Protein AF-A0A073CJM8-F1 (afdb_monomer_lite)

InterPro domains:
  IPR014945 Protein of unknown function DUF1816 [PF08846] (24-87)

Structure (mmCIF, N/CA/C/O backbone):
data_AF-A0A073CJM8-F1
#
_entry.id   AF-A0A073CJM8-F1
#
loop_
_atom_site.group_PDB
_atom_site.id
_atom_site.type_symbol
_atom_s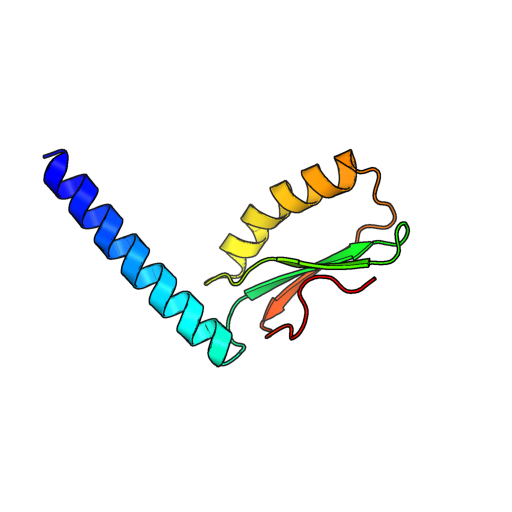ite.label_atom_id
_atom_site.label_alt_id
_atom_site.label_comp_id
_atom_site.label_asym_id
_atom_site.label_entity_id
_atom_site.label_seq_id
_atom_site.pdbx_PDB_ins_code
_atom_site.Cartn_x
_atom_site.Cartn_y
_atom_site.Cartn_z
_atom_site.occupancy
_atom_site.B_iso_or_equiv
_atom_site.auth_seq_id
_atom_site.auth_comp_id
_atom_site.auth_asym_id
_atom_site.auth_atom_id
_atom_site.pdbx_PDB_model_num
ATOM 1 N N . MET A 1 1 ? 26.602 21.032 -19.322 1.00 72.00 1 MET A N 1
ATOM 2 C CA . MET A 1 1 ? 26.583 19.952 -18.306 1.00 72.00 1 MET A CA 1
ATOM 3 C C . MET A 1 1 ? 25.219 19.818 -17.616 1.00 72.00 1 MET A C 1
ATOM 5 O O . MET A 1 1 ? 24.594 18.779 -17.767 1.00 72.00 1 MET A O 1
ATOM 9 N N . LEU A 1 2 ? 24.694 20.855 -16.945 1.00 76.56 2 LEU A N 1
ATOM 10 C CA . LEU A 1 2 ? 23.393 20.804 -16.242 1.00 76.56 2 LEU A CA 1
ATOM 11 C C . LEU A 1 2 ? 22.173 20.512 -17.145 1.00 76.56 2 LEU A C 1
ATOM 13 O O . LEU A 1 2 ? 21.267 19.789 -16.739 1.00 76.56 2 LEU A O 1
ATOM 17 N N . SER A 1 3 ? 22.148 21.024 -18.380 1.00 76.19 3 SER A N 1
ATOM 18 C CA . SER A 1 3 ? 21.074 20.753 -19.354 1.00 76.19 3 SER A CA 1
ATOM 19 C C . SER A 1 3 ? 21.032 19.288 -19.808 1.00 76.19 3 SER A C 1
ATOM 21 O O . SER A 1 3 ? 19.956 18.706 -19.925 1.00 76.19 3 SER A O 1
ATOM 23 N N . LEU A 1 4 ? 22.202 18.672 -20.002 1.00 80.00 4 LEU A N 1
ATOM 24 C CA . LEU A 1 4 ? 22.340 17.257 -20.360 1.00 80.00 4 LEU A CA 1
ATOM 25 C C . LEU A 1 4 ? 21.875 16.344 -19.218 1.00 80.00 4 LEU A C 1
ATOM 27 O O . LEU A 1 4 ? 21.168 15.373 -19.468 1.00 80.00 4 LEU A O 1
ATOM 31 N N . LEU A 1 5 ? 22.199 16.694 -17.968 1.00 80.38 5 LEU A N 1
ATOM 32 C CA . LEU A 1 5 ? 21.740 15.962 -16.782 1.00 80.38 5 LEU A CA 1
ATOM 33 C C . LEU A 1 5 ? 20.216 16.032 -16.614 1.00 80.38 5 LEU A C 1
ATOM 35 O O . LEU A 1 5 ? 19.582 15.007 -16.373 1.00 80.38 5 LEU A O 1
ATOM 39 N N . LYS A 1 6 ? 19.609 17.213 -16.803 1.00 82.19 6 LYS A N 1
ATOM 40 C CA . LYS A 1 6 ? 18.143 17.371 -16.781 1.00 82.19 6 LYS A CA 1
ATOM 41 C C . LYS A 1 6 ? 17.467 16.548 -17.882 1.00 82.19 6 LYS A C 1
ATOM 43 O O . LYS A 1 6 ? 16.496 15.850 -17.600 1.00 82.19 6 LYS A O 1
ATOM 48 N N . LYS A 1 7 ? 18.005 16.583 -19.109 1.00 79.75 7 LYS A N 1
ATOM 49 C CA . LYS A 1 7 ? 17.493 15.792 -20.240 1.00 79.75 7 LYS A CA 1
ATOM 50 C C . LYS A 1 7 ? 17.592 14.289 -19.966 1.00 79.75 7 LYS A C 1
ATOM 52 O O . LYS A 1 7 ? 16.606 13.585 -20.135 1.00 79.75 7 LYS A O 1
ATOM 57 N N . SER A 1 8 ? 18.743 13.813 -19.489 1.00 84.06 8 SER A N 1
ATOM 58 C CA . SER A 1 8 ? 18.951 12.404 -19.127 1.00 84.06 8 SER A CA 1
ATOM 59 C C . SER A 1 8 ? 17.985 11.943 -18.028 1.00 84.06 8 SER A C 1
ATOM 61 O O . SER A 1 8 ? 17.296 10.939 -18.190 1.00 84.06 8 SER A O 1
ATOM 63 N N . ARG A 1 9 ? 17.830 12.731 -16.953 1.00 81.81 9 ARG A N 1
ATOM 64 C CA . ARG A 1 9 ? 16.878 12.437 -15.870 1.00 81.81 9 ARG A CA 1
ATOM 65 C C . ARG A 1 9 ? 15.436 12.364 -16.376 1.00 81.81 9 ARG A C 1
ATOM 67 O O . ARG A 1 9 ? 14.718 11.448 -15.996 1.00 81.81 9 ARG A O 1
ATOM 74 N N . SER A 1 10 ? 15.024 13.289 -17.245 1.00 85.94 10 SER A N 1
ATOM 75 C CA . SER A 1 10 ? 13.682 13.278 -17.845 1.00 85.94 10 SER A CA 1
ATOM 76 C C . SER A 1 10 ? 13.436 12.030 -18.698 1.00 85.94 10 SER A C 1
ATOM 78 O O . SER A 1 10 ? 12.380 11.420 -18.569 1.00 85.94 10 SER A O 1
ATOM 80 N N . LEU A 1 11 ? 14.407 11.605 -19.512 1.00 80.81 11 LEU A N 1
ATOM 81 C CA . LEU A 1 11 ? 14.291 10.373 -20.302 1.00 80.81 11 LEU A CA 1
ATOM 82 C C . LEU A 1 11 ? 14.144 9.130 -19.409 1.00 80.81 11 LEU A C 1
ATOM 84 O O . LEU A 1 11 ? 13.296 8.284 -19.680 1.00 80.81 11 LEU A O 1
ATOM 88 N N . ILE A 1 12 ? 14.916 9.048 -18.320 1.00 76.44 12 ILE A N 1
ATOM 89 C CA . ILE A 1 12 ? 14.845 7.940 -17.352 1.00 76.44 12 ILE A CA 1
ATOM 90 C C . ILE A 1 12 ? 13.481 7.903 -16.653 1.00 76.44 12 ILE A C 1
ATOM 92 O O . ILE A 1 12 ? 12.894 6.830 -16.535 1.00 76.44 12 ILE A O 1
ATOM 96 N N . VAL A 1 13 ? 12.963 9.058 -16.219 1.00 78.31 13 VAL A N 1
ATOM 97 C CA . VAL A 1 13 ? 11.629 9.153 -15.601 1.00 78.31 13 VAL A CA 1
ATOM 98 C C . VAL A 1 13 ? 10.564 8.658 -16.578 1.00 78.31 13 VAL A C 1
ATOM 100 O O . VAL A 1 13 ? 9.795 7.770 -16.230 1.00 78.31 13 VAL A O 1
ATOM 103 N N . ASN A 1 14 ? 10.589 9.122 -17.829 1.00 85.44 14 ASN A N 1
ATOM 104 C CA . ASN A 1 14 ? 9.611 8.705 -18.835 1.00 85.44 14 ASN A CA 1
ATOM 105 C C . ASN A 1 14 ? 9.646 7.186 -19.095 1.00 85.44 14 ASN A C 1
ATOM 107 O O . ASN A 1 14 ? 8.598 6.555 -19.200 1.00 85.44 14 ASN A O 1
ATOM 111 N N . MET A 1 15 ? 10.834 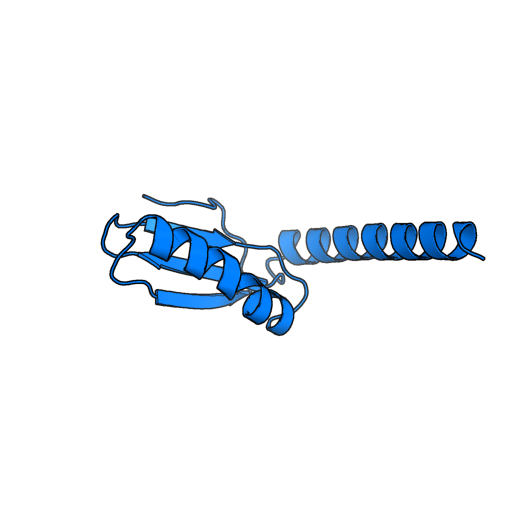6.574 -19.166 1.00 91.31 15 MET A N 1
ATOM 112 C CA . MET A 1 15 ? 10.961 5.119 -19.339 1.00 91.31 15 MET A CA 1
ATOM 113 C C . MET A 1 15 ? 10.475 4.334 -18.115 1.00 91.31 15 MET A C 1
ATOM 115 O O . MET A 1 15 ? 9.864 3.276 -18.270 1.00 91.31 15 MET A O 1
ATOM 119 N N . LYS A 1 16 ? 10.734 4.847 -16.907 1.00 91.75 16 LYS A N 1
ATOM 120 C CA . LYS A 1 16 ? 10.283 4.237 -15.653 1.00 91.75 16 LYS A CA 1
ATOM 121 C C . LYS A 1 16 ? 8.756 4.170 -15.600 1.00 91.75 16 LYS A C 1
ATOM 123 O O . LYS A 1 16 ? 8.215 3.097 -15.346 1.00 91.75 16 LYS A O 1
ATOM 128 N N . GLU A 1 17 ? 8.077 5.274 -15.909 1.00 93.06 17 GLU A N 1
ATOM 129 C CA . GLU A 1 17 ? 6.610 5.343 -15.907 1.00 93.06 17 GLU A CA 1
ATOM 130 C C . GLU A 1 17 ? 5.980 4.382 -16.926 1.00 93.06 17 GLU A C 1
ATOM 132 O O . GLU A 1 17 ? 5.009 3.692 -16.617 1.00 93.06 17 GLU A O 1
ATOM 137 N N . LEU A 1 18 ? 6.569 4.260 -18.123 1.00 94.69 18 LEU A N 1
ATOM 138 C CA . LEU A 1 18 ? 6.106 3.298 -19.130 1.00 94.69 18 LEU A CA 1
ATOM 139 C C . LEU A 1 18 ? 6.228 1.851 -18.638 1.00 94.69 18 LEU A C 1
ATOM 141 O O . LEU A 1 18 ? 5.294 1.064 -18.791 1.00 94.69 18 LEU A O 1
ATOM 145 N N . LEU A 1 19 ? 7.357 1.498 -18.018 1.00 95.81 19 LEU A N 1
ATOM 146 C CA . LEU A 1 19 ? 7.559 0.162 -17.462 1.00 95.81 19 LEU A CA 1
ATOM 147 C C . LEU A 1 19 ? 6.578 -0.128 -16.316 1.00 95.81 19 LEU A C 1
ATOM 149 O O . LEU A 1 19 ? 5.988 -1.207 -16.282 1.00 95.81 19 LEU A O 1
ATOM 153 N N . ILE A 1 20 ? 6.375 0.830 -15.408 1.00 95.88 20 ILE A N 1
ATOM 154 C CA . ILE A 1 20 ? 5.401 0.724 -14.313 1.00 95.88 20 ILE A CA 1
ATOM 155 C C . ILE A 1 20 ? 3.994 0.500 -14.866 1.00 95.88 20 ILE A C 1
ATOM 157 O O . ILE A 1 20 ? 3.297 -0.411 -14.418 1.00 95.88 20 ILE A O 1
ATOM 161 N N . SER A 1 21 ? 3.592 1.294 -15.861 1.00 95.31 21 SER A N 1
ATOM 162 C CA . SER A 1 21 ? 2.285 1.186 -16.506 1.00 95.31 21 SER A CA 1
ATOM 163 C C . SER A 1 21 ? 2.072 -0.205 -17.109 1.00 95.31 21 SER A C 1
ATOM 165 O O . SER A 1 21 ? 1.066 -0.852 -16.818 1.00 95.31 21 SER A O 1
ATOM 167 N N . LEU A 1 22 ? 3.053 -0.719 -17.861 1.00 96.88 22 LEU A N 1
ATOM 168 C CA . LEU A 1 22 ? 2.998 -2.065 -18.437 1.00 96.88 22 LEU A CA 1
ATOM 169 C C . LEU A 1 22 ? 2.880 -3.140 -17.351 1.00 96.88 22 LEU A C 1
ATOM 171 O O . LEU A 1 22 ? 1.970 -3.967 -17.401 1.00 96.88 22 LEU A O 1
ATOM 175 N N . LEU A 1 23 ? 3.752 -3.111 -16.339 1.00 96.75 23 LEU A N 1
ATOM 176 C CA . LEU A 1 23 ? 3.701 -4.056 -15.221 1.00 96.75 23 LEU A CA 1
ATOM 177 C C . LEU A 1 23 ? 2.343 -4.018 -14.514 1.00 96.75 23 LEU A C 1
ATOM 179 O O . LEU A 1 23 ? 1.810 -5.071 -14.170 1.00 96.75 23 LEU A O 1
ATOM 183 N N . ASN A 1 24 ? 1.771 -2.830 -14.321 1.00 96.06 24 ASN A N 1
ATOM 184 C CA . ASN A 1 24 ? 0.476 -2.664 -13.676 1.00 96.06 24 ASN A CA 1
ATOM 185 C C . ASN A 1 24 ? -0.673 -3.231 -14.521 1.00 96.06 24 ASN A C 1
ATOM 187 O O . ASN A 1 24 ? -1.537 -3.929 -13.993 1.00 96.06 24 ASN A O 1
ATOM 191 N N . VAL A 1 25 ? -0.665 -3.004 -15.840 1.00 95.56 25 VAL A N 1
ATOM 192 C CA . VAL A 1 25 ? -1.675 -3.564 -16.756 1.00 95.56 25 VAL A CA 1
ATOM 193 C C . VAL A 1 25 ? -1.720 -5.090 -16.663 1.00 95.56 25 VAL A C 1
ATOM 195 O O . VAL A 1 25 ? -2.821 -5.644 -16.586 1.00 95.56 25 VAL A O 1
ATOM 198 N N . PHE A 1 26 ? -0.553 -5.739 -16.588 1.00 96.00 26 PHE A N 1
ATOM 199 C CA . PHE A 1 26 ? -0.408 -7.192 -16.439 1.00 96.00 26 PHE A CA 1
ATOM 200 C C . PHE A 1 26 ? -0.545 -7.705 -14.990 1.00 96.00 26 PHE A C 1
ATOM 202 O O . PHE A 1 26 ? -0.447 -8.907 -14.767 1.00 96.00 26 PHE A O 1
ATOM 209 N N . GLY A 1 27 ? -0.748 -6.82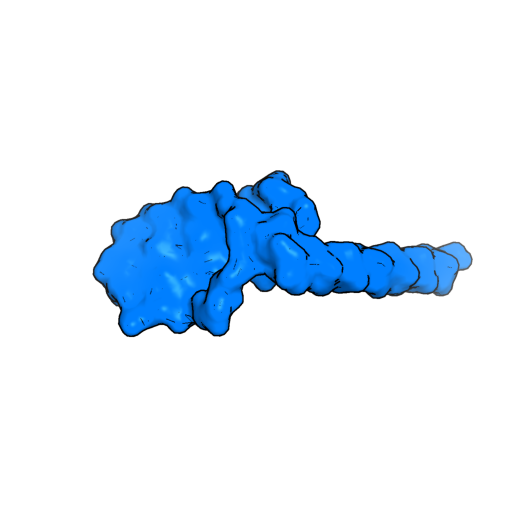8 -13.997 1.00 95.81 27 GLY A N 1
ATOM 210 C CA . GLY A 1 27 ? -0.822 -7.203 -12.574 1.00 95.81 27 GLY A CA 1
ATOM 211 C C . GLY A 1 27 ? 0.498 -7.688 -11.963 1.00 95.81 27 GLY A C 1
ATOM 212 O O . GLY A 1 27 ? 0.513 -8.330 -10.914 1.00 95.81 27 GLY A O 1
ATOM 213 N N . CYS A 1 28 ? 1.615 -7.370 -12.613 1.00 97.50 28 CYS A N 1
ATOM 214 C CA . CYS A 1 28 ? 2.970 -7.719 -12.196 1.00 97.50 28 CYS A CA 1
ATOM 215 C C . CYS A 1 28 ? 3.653 -6.621 -11.367 1.00 97.50 28 CYS A C 1
ATOM 217 O O . CYS A 1 28 ? 4.731 -6.867 -10.820 1.00 97.50 28 CYS A O 1
ATOM 219 N N . ALA A 1 29 ? 3.064 -5.425 -11.285 1.00 98.06 29 ALA A N 1
ATOM 220 C CA . ALA A 1 29 ? 3.568 -4.348 -10.441 1.00 98.06 29 ALA A CA 1
ATOM 221 C C . ALA A 1 29 ? 3.411 -4.687 -8.954 1.00 98.06 29 ALA A C 1
ATOM 223 O O . ALA A 1 29 ? 2.484 -5.395 -8.555 1.00 98.06 29 ALA A O 1
ATOM 224 N N . PHE A 1 30 ? 4.320 -4.172 -8.130 1.00 98.56 30 PHE A N 1
ATOM 225 C CA . PHE A 1 30 ? 4.214 -4.290 -6.681 1.00 98.56 30 PHE A CA 1
ATOM 226 C C . PHE A 1 30 ? 3.306 -3.200 -6.116 1.00 98.56 30 PHE A C 1
ATOM 228 O O . PHE A 1 30 ? 3.365 -2.052 -6.545 1.00 98.56 30 PHE A O 1
ATOM 235 N N . TRP A 1 31 ? 2.515 -3.569 -5.118 1.00 98.69 31 TRP A N 1
ATOM 236 C CA . TRP A 1 31 ? 1.636 -2.685 -4.366 1.00 98.69 31 TRP A CA 1
ATOM 237 C C . TRP A 1 31 ? 1.842 -2.907 -2.869 1.00 98.69 31 TRP A C 1
ATOM 239 O O . TRP A 1 31 ? 2.101 -4.034 -2.428 1.00 98.69 31 TRP A O 1
ATOM 249 N N . VAL A 1 32 ? 1.728 -1.826 -2.105 1.00 98.75 32 VAL A N 1
ATOM 250 C CA . VAL A 1 32 ? 1.631 -1.840 -0.646 1.00 98.75 32 VAL A CA 1
ATOM 251 C C . VAL A 1 32 ? 0.145 -1.869 -0.304 1.00 98.75 32 VAL A C 1
ATOM 253 O O . VAL A 1 32 ? -0.571 -0.916 -0.581 1.00 98.75 32 VAL A O 1
ATOM 256 N N . GLU A 1 33 ? -0.317 -2.975 0.259 1.00 98.75 33 GLU A N 1
ATOM 257 C CA . GLU A 1 33 ? -1.640 -3.117 0.860 1.00 98.75 33 GLU A CA 1
ATOM 258 C C . GLU A 1 33 ? -1.528 -2.794 2.351 1.00 98.75 33 GLU A C 1
ATOM 260 O O . GLU A 1 33 ? -0.728 -3.418 3.052 1.00 98.75 33 GLU A O 1
ATOM 265 N N . ILE A 1 34 ? -2.316 -1.835 2.829 1.00 98.62 34 ILE A N 1
ATOM 266 C CA . ILE A 1 34 ? -2.390 -1.463 4.241 1.00 98.62 34 ILE A CA 1
ATOM 267 C C . ILE A 1 34 ? -3.823 -1.658 4.714 1.00 98.62 34 ILE A C 1
ATOM 269 O O . ILE A 1 34 ? -4.738 -1.047 4.173 1.00 98.62 34 ILE A O 1
ATOM 273 N N . LEU A 1 35 ? -4.012 -2.508 5.716 1.00 98.44 35 LEU A N 1
ATOM 274 C CA . LEU A 1 35 ? -5.286 -2.680 6.402 1.00 98.44 35 LEU A CA 1
ATOM 275 C C . LEU A 1 35 ? -5.252 -1.906 7.714 1.00 98.44 35 LEU A C 1
ATOM 277 O O . LEU A 1 35 ? -4.252 -1.969 8.427 1.00 98.44 35 LEU A O 1
ATOM 281 N N . THR A 1 36 ? -6.346 -1.239 8.048 1.00 98.50 36 THR A N 1
ATOM 282 C CA . THR A 1 36 ? -6.561 -0.558 9.327 1.00 98.50 36 THR A CA 1
ATOM 283 C C . THR A 1 36 ? -7.804 -1.141 10.000 1.00 98.50 36 THR A C 1
ATOM 285 O O . THR A 1 36 ? -8.728 -1.583 9.325 1.00 98.50 36 THR A O 1
ATOM 288 N N . GLU A 1 37 ? -7.823 -1.195 11.329 1.00 98.00 37 GLU A N 1
ATOM 289 C CA . GLU A 1 37 ? -8.973 -1.662 12.119 1.00 98.00 37 GLU A CA 1
ATOM 290 C C . GLU A 1 37 ? -9.912 -0.501 12.477 1.00 98.00 37 GLU A C 1
ATOM 292 O O . GLU A 1 37 ? -11.131 -0.663 12.430 1.00 98.00 37 GLU A O 1
ATOM 297 N N . THR A 1 38 ? -9.352 0.682 12.763 1.00 95.94 38 THR A N 1
ATOM 298 C CA . THR A 1 38 ? -10.114 1.912 13.034 1.00 95.94 38 THR A CA 1
ATOM 299 C C . THR A 1 38 ? -9.457 3.099 12.322 1.00 95.94 38 THR A C 1
ATOM 301 O O . THR A 1 38 ? -8.337 3.440 12.695 1.00 95.94 38 THR A O 1
ATOM 304 N N . PRO A 1 39 ? -10.111 3.738 11.333 1.00 95.81 39 PRO A N 1
ATOM 305 C CA . PRO A 1 39 ? -11.287 3.221 10.623 1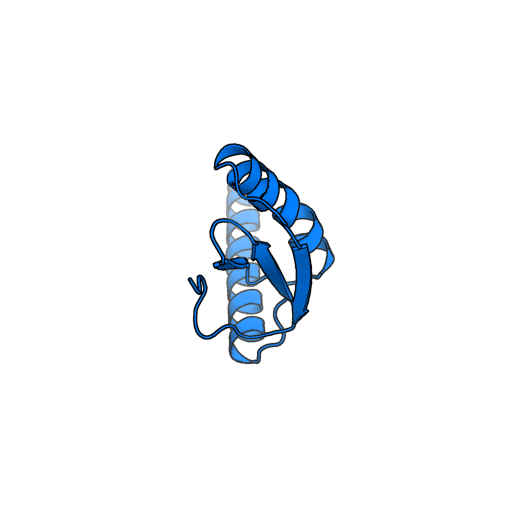.00 95.81 39 PRO A CA 1
ATOM 306 C C . PRO A 1 39 ? -10.975 1.872 9.954 1.00 95.81 39 PRO A C 1
ATOM 308 O O . PRO A 1 39 ? -9.811 1.572 9.699 1.00 95.81 39 PRO A O 1
ATOM 311 N N . ASN A 1 40 ? -11.988 1.043 9.691 1.00 97.69 40 ASN A N 1
ATOM 312 C CA . ASN A 1 40 ? -11.781 -0.237 9.010 1.00 97.69 40 ASN A CA 1
ATOM 313 C C . ASN A 1 40 ? -11.637 -0.001 7.505 1.00 97.69 40 ASN A C 1
ATOM 315 O O . ASN A 1 40 ? -12.637 0.091 6.800 1.00 97.69 40 ASN A O 1
ATOM 319 N N . CYS A 1 41 ? -10.400 0.121 7.034 1.00 97.88 41 CYS A N 1
ATOM 320 C CA . CYS A 1 41 ? -10.103 0.432 5.644 1.00 97.88 41 CYS A CA 1
ATOM 321 C C . CYS A 1 41 ? -9.024 -0.503 5.096 1.00 97.88 41 CYS A C 1
ATOM 323 O O . CYS A 1 41 ? -8.165 -1.007 5.820 1.00 97.88 41 CYS A O 1
ATOM 325 N N . THR A 1 42 ? -9.034 -0.707 3.782 1.00 98.31 42 THR A N 1
ATOM 326 C CA . THR A 1 42 ? -7.914 -1.284 3.034 1.00 98.31 42 THR A CA 1
ATOM 327 C C . THR A 1 42 ? -7.446 -0.288 1.983 1.00 98.31 42 THR A C 1
ATOM 329 O O . THR A 1 42 ? -8.212 0.097 1.099 1.00 98.31 42 THR A O 1
ATOM 332 N N . TYR A 1 43 ? -6.177 0.098 2.068 1.00 98.44 43 TYR A N 1
ATOM 333 C CA . TYR A 1 43 ? -5.515 1.025 1.162 1.00 98.44 43 TYR A CA 1
ATOM 334 C C . TYR A 1 43 ? -4.509 0.291 0.279 1.00 98.44 43 TYR A C 1
ATOM 336 O O . TYR A 1 43 ? -3.759 -0.562 0.755 1.00 98.44 43 TYR A O 1
ATOM 344 N N . TYR A 1 44 ? -4.449 0.660 -0.996 1.00 98.56 44 TYR A N 1
ATOM 345 C CA . TYR A 1 44 ? -3.450 0.184 -1.944 1.00 98.56 44 TYR A CA 1
ATOM 346 C C . TYR A 1 44 ? -2.614 1.348 -2.472 1.00 98.56 44 TYR A C 1
ATOM 348 O O . TYR A 1 44 ? -3.112 2.205 -3.200 1.00 98.56 44 TYR A O 1
ATOM 356 N N . PHE A 1 45 ? -1.317 1.330 -2.173 1.00 98.31 45 PHE A N 1
ATOM 357 C CA . PHE A 1 45 ? -0.356 2.321 -2.652 1.00 98.31 45 PHE A CA 1
ATOM 358 C C . PHE A 1 45 ? 0.624 1.707 -3.653 1.00 98.31 45 PHE A C 1
ATOM 360 O O . PHE A 1 45 ? 1.119 0.592 -3.465 1.00 98.31 45 PHE A O 1
ATOM 367 N N . GLY A 1 46 ? 0.903 2.435 -4.729 1.00 96.81 46 GLY A N 1
ATOM 368 C CA . GLY A 1 46 ? 1.686 1.972 -5.871 1.00 96.81 46 GLY A CA 1
ATOM 369 C C . GLY A 1 46 ? 1.134 2.561 -7.169 1.00 96.81 46 GLY A C 1
ATOM 370 O O . GLY A 1 46 ? 0.437 3.578 -7.119 1.00 96.81 46 GLY A O 1
ATOM 371 N N . PRO A 1 47 ? 1.405 1.938 -8.329 1.00 97.56 47 PRO A N 1
ATOM 372 C CA . PRO A 1 47 ? 2.236 0.746 -8.562 1.00 97.56 47 PRO A CA 1
ATOM 373 C C . PRO A 1 47 ? 3.754 1.006 -8.480 1.00 97.56 47 PRO A C 1
ATOM 375 O O . PRO A 1 47 ? 4.235 2.068 -8.862 1.00 97.56 47 PRO A O 1
ATOM 378 N N . PHE A 1 48 ? 4.529 -0.000 -8.063 1.00 97.88 48 PHE A N 1
ATOM 379 C CA . PHE A 1 48 ? 5.997 0.045 -7.980 1.00 97.88 48 PHE A CA 1
ATOM 380 C C . PHE A 1 48 ? 6.666 -0.989 -8.890 1.00 97.88 48 PHE A C 1
ATOM 382 O O . PHE A 1 48 ? 6.138 -2.087 -9.102 1.00 97.88 48 PHE A O 1
ATOM 389 N N . ILE A 1 49 ? 7.877 -0.682 -9.375 1.00 97.00 49 ILE A N 1
ATOM 390 C CA . ILE A 1 49 ? 8.654 -1.623 -10.204 1.00 97.00 49 ILE A CA 1
ATOM 391 C C . ILE A 1 49 ? 9.154 -2.792 -9.359 1.00 97.00 49 ILE A C 1
ATOM 393 O O . ILE A 1 49 ? 9.177 -3.938 -9.812 1.00 97.00 49 ILE A O 1
ATOM 397 N N . SER A 1 50 ? 9.587 -2.506 -8.131 1.00 97.50 50 SER A N 1
ATOM 398 C CA . SER A 1 50 ? 10.252 -3.483 -7.274 1.00 97.50 50 SER A CA 1
ATOM 399 C C . SER A 1 50 ? 9.644 -3.544 -5.880 1.00 97.50 50 SER A C 1
ATOM 401 O O . SER A 1 50 ? 9.114 -2.564 -5.358 1.00 97.50 50 SER A O 1
ATOM 403 N N . GLN A 1 51 ? 9.791 -4.704 -5.240 1.00 98.12 51 GLN A N 1
ATOM 404 C CA . GLN A 1 51 ? 9.397 -4.880 -3.846 1.00 98.12 51 GLN A CA 1
ATOM 405 C C . GLN A 1 51 ? 10.169 -3.936 -2.915 1.00 98.12 51 GLN A C 1
ATOM 407 O O . GLN A 1 51 ? 9.613 -3.470 -1.928 1.00 98.12 51 GLN A O 1
ATOM 412 N N . GLN A 1 52 ? 11.440 -3.656 -3.217 1.00 98.25 52 GLN A N 1
ATOM 413 C CA . GLN A 1 52 ? 12.273 -2.773 -2.403 1.00 98.25 52 GLN A CA 1
ATOM 414 C C . GLN A 1 52 ? 11.786 -1.322 -2.460 1.00 98.25 52 GLN A C 1
ATOM 416 O O . GLN A 1 52 ? 11.729 -0.665 -1.429 1.00 98.25 52 GLN A O 1
ATOM 421 N N . GLU A 1 53 ? 11.396 -0.844 -3.643 1.00 97.81 53 GLU A N 1
ATOM 422 C CA . GLU A 1 53 ? 10.806 0.487 -3.807 1.00 97.81 53 GLU A CA 1
ATOM 423 C C . GLU A 1 53 ? 9.520 0.615 -2.983 1.00 97.81 53 GLU A C 1
ATOM 425 O O . GLU A 1 53 ? 9.414 1.523 -2.165 1.00 97.81 53 GLU A O 1
ATOM 430 N N . ALA A 1 54 ? 8.618 -0.366 -3.089 1.00 98.31 54 ALA A N 1
ATOM 431 C CA . ALA A 1 54 ? 7.407 -0.428 -2.271 1.00 9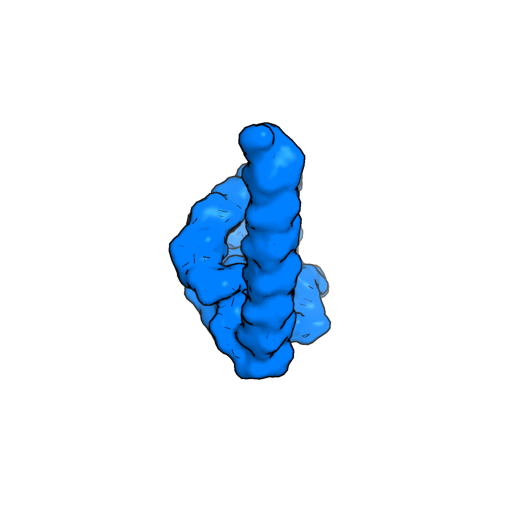8.31 54 ALA A CA 1
ATOM 432 C C . ALA A 1 54 ? 7.719 -0.428 -0.759 1.00 98.31 54 ALA A C 1
ATOM 434 O O . ALA A 1 54 ? 7.088 0.297 0.005 1.00 98.31 54 ALA A O 1
ATOM 435 N N . ARG A 1 55 ? 8.729 -1.200 -0.323 1.00 98.44 55 ARG A N 1
ATOM 436 C CA . ARG A 1 55 ? 9.178 -1.257 1.083 1.00 98.44 55 ARG A CA 1
ATOM 437 C C . ARG A 1 55 ? 9.708 0.072 1.592 1.00 98.44 55 ARG A C 1
ATOM 439 O O . ARG A 1 55 ? 9.535 0.367 2.766 1.00 98.44 55 ARG A O 1
ATOM 446 N N . THR A 1 56 ? 10.396 0.835 0.753 1.00 98.31 56 THR A N 1
ATOM 447 C CA . THR A 1 56 ? 10.912 2.149 1.135 1.00 98.31 56 THR A CA 1
ATOM 448 C C . THR A 1 56 ? 9.798 3.194 1.133 1.00 98.31 56 THR A C 1
ATOM 450 O O . THR A 1 56 ? 9.739 4.008 2.046 1.00 98.31 56 THR A O 1
ATOM 453 N N . SER A 1 57 ? 8.884 3.152 0.163 1.00 98.06 57 SER A N 1
ATOM 454 C CA . SER A 1 57 ? 7.761 4.092 0.090 1.00 98.06 57 SER A CA 1
ATOM 455 C C . SER A 1 57 ? 6.719 3.887 1.191 1.00 98.06 57 SER A C 1
ATOM 457 O O . SER A 1 57 ? 6.115 4.867 1.613 1.00 98.06 57 SER A O 1
ATOM 459 N N . GLN A 1 58 ? 6.534 2.658 1.696 1.00 98.25 58 GLN A N 1
ATOM 460 C CA . GLN A 1 58 ? 5.505 2.366 2.706 1.00 98.25 58 GLN A CA 1
ATOM 461 C C . GLN A 1 58 ? 5.629 3.207 3.984 1.00 98.25 58 GLN A C 1
ATOM 463 O O . GLN A 1 58 ? 4.623 3.449 4.638 1.00 98.25 58 GLN A O 1
ATOM 468 N N . PHE A 1 59 ? 6.842 3.642 4.344 1.00 98.12 59 PHE A N 1
ATOM 469 C CA . PHE A 1 59 ? 7.071 4.384 5.583 1.00 98.12 59 PHE A CA 1
ATOM 470 C C . PHE A 1 59 ? 6.347 5.732 5.597 1.00 98.12 59 PHE A C 1
ATOM 472 O O . PHE A 1 59 ? 5.792 6.083 6.627 1.00 98.12 59 PHE A O 1
ATOM 479 N N . GLY A 1 60 ? 6.277 6.433 4.458 1.00 98.25 60 GLY A N 1
ATOM 480 C CA . GLY A 1 60 ? 5.521 7.687 4.371 1.00 98.25 60 GLY A CA 1
ATOM 481 C C . GLY A 1 60 ? 4.017 7.464 4.544 1.00 98.25 60 GLY A C 1
ATOM 482 O O . GLY A 1 60 ? 3.371 8.186 5.286 1.00 98.25 60 GLY A O 1
ATOM 483 N N . TYR A 1 61 ? 3.471 6.400 3.944 1.00 97.94 61 TYR A N 1
ATOM 484 C CA . TYR A 1 61 ? 2.048 6.067 4.099 1.00 97.94 61 TYR A CA 1
ATOM 485 C C . TYR A 1 61 ? 1.695 5.689 5.538 1.00 97.94 61 TYR A C 1
ATOM 487 O O . TYR A 1 61 ? 0.608 5.998 6.010 1.00 97.94 61 TYR A O 1
ATOM 495 N N . LEU A 1 62 ? 2.605 4.995 6.225 1.00 98.12 62 LEU A N 1
ATOM 496 C CA . LEU A 1 62 ? 2.433 4.649 7.631 1.00 98.12 62 LEU A CA 1
ATOM 497 C C . LEU A 1 62 ? 2.475 5.885 8.526 1.00 98.12 62 LEU A C 1
ATOM 499 O O . LEU A 1 62 ? 1.614 6.011 9.384 1.00 98.12 62 LEU A O 1
ATOM 503 N N . GLU A 1 63 ? 3.424 6.793 8.294 1.00 98.25 63 GLU A N 1
ATOM 504 C CA . GLU A 1 63 ? 3.527 8.055 9.034 1.00 98.25 63 GLU A CA 1
ATOM 505 C C . GLU A 1 63 ? 2.242 8.886 8.904 1.00 98.25 63 GLU A C 1
ATOM 507 O O . GLU A 1 63 ? 1.703 9.341 9.913 1.00 98.25 63 GLU A O 1
ATOM 512 N N . ASP A 1 64 ? 1.703 9.004 7.687 1.00 98.00 64 ASP A N 1
ATOM 513 C CA . ASP A 1 64 ? 0.444 9.710 7.432 1.00 98.00 64 ASP A CA 1
ATOM 514 C C . ASP A 1 64 ? -0.739 9.042 8.163 1.00 98.00 64 ASP A C 1
ATOM 516 O O . ASP A 1 64 ? -1.493 9.709 8.870 1.00 98.00 64 ASP A O 1
ATOM 520 N N . LEU A 1 65 ? -0.880 7.713 8.065 1.00 97.81 65 LEU A N 1
ATOM 521 C CA . LEU A 1 65 ? -1.967 6.970 8.723 1.00 97.81 65 LEU A CA 1
ATOM 522 C C . LEU A 1 65 ? -1.881 7.025 10.255 1.00 97.81 65 LEU A C 1
ATOM 524 O O . LEU A 1 65 ? -2.902 7.126 10.936 1.00 97.81 65 LEU A O 1
ATOM 528 N N . GLU A 1 66 ? -0.674 6.964 10.814 1.00 96.62 66 GLU A N 1
ATOM 529 C CA . GLU A 1 66 ? -0.445 7.114 12.252 1.00 96.62 66 GLU A CA 1
ATOM 530 C C . GLU A 1 66 ? -0.784 8.535 12.727 1.00 96.62 66 GLU A C 1
ATOM 532 O O . GLU A 1 66 ? -1.415 8.698 13.778 1.00 96.62 66 GLU A O 1
ATOM 537 N N . ALA A 1 67 ? -0.432 9.561 11.943 1.00 97.88 67 ALA A N 1
ATOM 538 C CA . ALA A 1 67 ? -0.790 10.953 12.217 1.00 97.88 67 ALA A CA 1
ATOM 539 C C . ALA A 1 67 ? -2.309 11.192 12.155 1.00 97.88 67 ALA A C 1
ATOM 541 O O . ALA A 1 67 ? -2.838 11.998 12.919 1.00 97.88 67 ALA A O 1
ATOM 542 N N . GLU A 1 68 ? -3.020 10.446 11.307 1.00 96.62 68 GLU A N 1
ATOM 543 C CA . GLU A 1 68 ? -4.487 10.409 11.232 1.00 96.62 68 GLU A CA 1
ATOM 544 C C . GLU A 1 68 ? -5.140 9.528 12.316 1.00 96.62 68 GLU A C 1
ATOM 546 O O . GLU A 1 68 ? -6.359 9.349 12.330 1.00 96.62 68 GLU A O 1
ATOM 551 N N . HIS A 1 69 ? -4.350 9.001 13.256 1.00 97.00 69 HIS A N 1
ATOM 552 C CA . HIS A 1 69 ? -4.797 8.142 14.354 1.00 97.00 69 HIS A CA 1
ATOM 553 C C . HIS A 1 69 ? -5.424 6.810 13.911 1.00 97.00 69 HIS A C 1
ATOM 555 O O . HIS A 1 69 ? -6.235 6.235 14.647 1.00 97.00 69 HIS A O 1
ATOM 561 N N . ALA A 1 70 ? -5.031 6.282 12.748 1.00 97.62 70 ALA A N 1
ATOM 562 C CA . ALA A 1 70 ? -5.441 4.951 12.328 1.00 97.62 70 ALA A CA 1
ATOM 563 C C . ALA A 1 70 ? -4.889 3.872 13.282 1.00 97.62 70 ALA A C 1
ATOM 565 O O . ALA A 1 70 ? -3.751 3.933 13.748 1.00 97.62 70 ALA A O 1
ATOM 566 N N . GLN A 1 71 ? -5.697 2.852 13.574 1.00 97.94 71 GLN A N 1
ATOM 567 C CA . GLN A 1 71 ? -5.362 1.780 14.517 1.00 97.94 71 GLN A CA 1
ATOM 568 C C . GLN A 1 71 ? -5.333 0.411 13.839 1.00 97.94 71 GLN A C 1
ATOM 570 O O . GLN A 1 71 ? -5.942 0.213 12.790 1.00 97.94 71 GLN A O 1
ATOM 575 N N . GLY A 1 72 ? -4.640 -0.551 14.457 1.00 97.69 72 G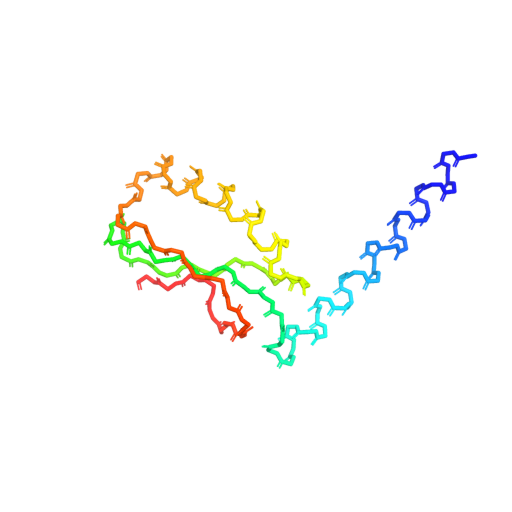LY A N 1
ATOM 576 C CA . GLY A 1 72 ? -4.599 -1.941 13.986 1.00 97.69 72 GLY A CA 1
ATOM 577 C C . GLY A 1 72 ? -3.936 -2.117 12.615 1.00 97.69 72 GLY A C 1
ATOM 578 O O . GLY A 1 72 ? -4.321 -3.002 11.852 1.00 97.69 72 GLY A O 1
ATOM 579 N N . ILE A 1 73 ? -2.959 -1.262 12.297 1.00 98.25 73 ILE A N 1
ATOM 580 C CA . ILE A 1 73 ? -2.332 -1.189 10.976 1.00 98.25 73 ILE A CA 1
ATOM 581 C C . ILE A 1 73 ? -1.571 -2.484 10.648 1.00 98.25 73 ILE A C 1
ATOM 583 O O . ILE A 1 73 ? -0.698 -2.924 11.397 1.00 98.25 73 ILE A O 1
ATOM 587 N N . LYS A 1 74 ? -1.872 -3.089 9.494 1.00 98.38 74 LYS A N 1
ATOM 588 C CA . LYS A 1 74 ? -1.183 -4.270 8.949 1.00 98.38 74 LYS A CA 1
ATOM 589 C C . LYS A 1 74 ? -0.757 -3.996 7.519 1.00 98.38 74 LYS A C 1
ATOM 591 O O . LYS A 1 74 ? -1.579 -3.610 6.696 1.00 98.38 74 LYS A O 1
ATOM 596 N N . VAL A 1 75 ? 0.510 -4.257 7.206 1.00 98.31 75 VAL A N 1
ATOM 597 C CA . VAL A 1 75 ? 1.073 -3.990 5.877 1.00 98.31 75 VAL A CA 1
ATOM 598 C C . VAL A 1 75 ? 1.451 -5.278 5.167 1.00 98.31 75 VAL A C 1
ATOM 600 O O . VAL A 1 75 ? 2.070 -6.175 5.745 1.00 98.31 75 VAL A O 1
ATOM 603 N N . LYS A 1 76 ? 1.136 -5.348 3.877 1.00 98.50 76 LYS A N 1
ATOM 604 C CA . LYS A 1 76 ? 1.546 -6.426 2.987 1.00 98.50 76 LYS A CA 1
ATOM 605 C C . LYS A 1 76 ? 2.021 -5.860 1.661 1.00 98.50 76 LYS A C 1
ATOM 607 O O . LYS A 1 76 ? 1.329 -5.090 1.013 1.00 98.50 76 LYS A O 1
ATOM 612 N N . ILE A 1 77 ? 3.184 -6.311 1.203 1.00 98.56 77 ILE A N 1
ATOM 613 C CA . ILE A 1 77 ? 3.691 -5.959 -0.126 1.00 98.56 77 ILE A CA 1
ATOM 614 C C . ILE A 1 77 ? 3.556 -7.168 -1.034 1.00 98.56 77 ILE A C 1
ATOM 616 O O . ILE A 1 77 ? 4.143 -8.220 -0.769 1.00 98.56 77 ILE A O 1
ATOM 620 N N . LYS A 1 78 ? 2.795 -7.015 -2.116 1.00 98.19 78 LYS A N 1
ATOM 621 C CA . LYS A 1 78 ? 2.487 -8.095 -3.059 1.00 98.19 78 LYS A CA 1
ATOM 622 C C . LYS A 1 78 ? 2.427 -7.575 -4.491 1.00 98.19 78 LYS A C 1
ATOM 624 O O . LYS A 1 78 ? 2.312 -6.375 -4.715 1.00 98.19 78 LYS A O 1
ATOM 629 N N . ARG A 1 79 ? 2.514 -8.485 -5.462 1.00 98.00 79 ARG A N 1
ATOM 630 C CA . ARG A 1 79 ? 2.135 -8.174 -6.844 1.00 98.00 79 ARG A CA 1
ATOM 631 C C . ARG A 1 79 ? 0.632 -8.345 -6.986 1.00 98.00 79 ARG A C 1
ATOM 633 O O . ARG A 1 79 ? 0.108 -9.383 -6.584 1.00 98.00 79 ARG A O 1
ATOM 640 N N . CYS A 1 80 ? -0.041 -7.331 -7.505 1.00 97.00 80 CYS A N 1
ATOM 641 C CA . CYS A 1 80 ? -1.473 -7.364 -7.781 1.00 97.00 80 CYS A CA 1
ATOM 642 C C . CYS A 1 80 ? -1.866 -6.216 -8.718 1.00 97.00 80 CYS A C 1
ATOM 644 O O . CYS A 1 80 ? -1.030 -5.411 -9.128 1.00 97.00 80 CYS A O 1
ATOM 646 N N . LYS A 1 81 ? -3.158 -6.148 -9.038 1.00 96.38 81 LYS A N 1
ATOM 647 C CA . LYS A 1 81 ? -3.795 -5.046 -9.756 1.00 96.38 81 LYS A CA 1
ATOM 648 C C . LYS A 1 81 ? -5.093 -4.706 -9.017 1.00 96.38 81 LYS A C 1
ATOM 650 O O . LYS A 1 81 ? -6.088 -5.382 -9.256 1.00 96.38 81 LYS A O 1
ATOM 655 N N . PRO A 1 82 ? -5.062 -3.784 -8.043 1.00 95.69 82 PRO A N 1
ATOM 656 C CA . PRO A 1 82 ? -6.264 -3.421 -7.304 1.00 95.69 82 PRO A CA 1
ATOM 657 C C . PRO A 1 82 ? -7.245 -2.695 -8.232 1.00 95.69 82 PRO A C 1
ATOM 659 O O . PRO A 1 82 ? -6.852 -1.778 -8.953 1.00 95.69 82 PRO A O 1
ATOM 662 N N . ASP A 1 83 ? -8.518 -3.091 -8.197 1.00 94.94 83 ASP A N 1
ATOM 663 C CA . ASP A 1 83 ? -9.589 -2.403 -8.932 1.00 94.94 83 ASP A CA 1
ATOM 664 C C . ASP A 1 83 ? -10.021 -1.106 -8.229 1.00 94.94 83 ASP A C 1
ATOM 666 O O . ASP A 1 83 ? -10.546 -0.185 -8.850 1.00 94.94 83 ASP A O 1
ATOM 670 N N . THR A 1 84 ? -9.802 -1.018 -6.915 1.00 97.06 84 THR A N 1
ATOM 671 C CA . THR A 1 84 ? -10.114 0.150 -6.084 1.00 97.06 84 THR A CA 1
ATOM 672 C C . THR A 1 84 ? -8.976 0.384 -5.097 1.00 97.06 84 THR A C 1
ATOM 674 O O . THR A 1 84 ? -8.483 -0.561 -4.484 1.00 97.06 84 THR A O 1
ATOM 677 N N . LEU A 1 85 ? -8.541 1.640 -4.963 1.00 97.38 85 LEU A N 1
ATOM 678 C CA . LEU A 1 85 ? -7.373 1.994 -4.148 1.00 97.38 85 LEU A CA 1
ATOM 679 C C . LEU A 1 85 ? -7.688 2.154 -2.659 1.00 97.38 85 LEU A C 1
ATOM 681 O O . LEU A 1 85 ? -6.807 1.933 -1.836 1.00 97.38 85 LEU A O 1
ATOM 685 N N . THR A 1 86 ? -8.932 2.488 -2.324 1.00 97.44 86 THR A N 1
ATOM 686 C CA . THR A 1 86 ? -9.406 2.632 -0.946 1.00 97.44 86 THR A CA 1
ATOM 687 C C . THR A 1 86 ? -10.740 1.921 -0.812 1.00 97.44 86 THR A C 1
ATOM 689 O O . THR A 1 86 ? -11.686 2.240 -1.529 1.00 97.44 86 THR A O 1
ATOM 692 N N . ILE A 1 87 ? -10.809 0.959 0.099 1.00 97.56 87 ILE A N 1
ATOM 693 C CA . ILE A 1 87 ? -12.018 0.202 0.422 1.00 97.56 87 ILE A CA 1
ATOM 694 C C . ILE A 1 87 ? -12.330 0.489 1.892 1.00 97.56 87 ILE A C 1
ATOM 696 O O . ILE A 1 87 ? -11.453 0.268 2.724 1.00 97.56 87 ILE A O 1
ATOM 700 N N . ALA A 1 88 ? -13.526 0.998 2.188 1.00 91.88 88 ALA A N 1
ATOM 701 C CA . ALA A 1 88 ? -13.994 1.395 3.521 1.00 91.88 88 ALA A CA 1
ATOM 702 C C . ALA A 1 88 ? -15.354 0.756 3.836 1.00 91.88 88 ALA A C 1
ATOM 704 O O . ALA A 1 88 ? -16.061 0.399 2.862 1.00 91.88 88 ALA A O 1
#

Radius of gyration: 15.66 Å; chains: 1; bounding box: 41×29×35 Å

pLDDT: mean 94.47, std 6.64, range [72.0, 98.75]

Sequence (88 aa):
MLSLLKKSRSLIVNMKELLISLLNVFGCAFWVEILTETPNCTYYFGPFISQQEARTSQFGYLEDLEAEHAQGIKVKIKRCKPDTLTIA

Foldseek 3Di:
DVVVVVVVVVVVVVVQVVLLVVCLVVLNFKWKWKAFVVVGKIAIDDRHPDLVVNVVVVVVVVVVCVVVVTHPIDIDIDRGHDPDGMDD

Organism: Planktothrix agardhii (strain NIVA-CYA 126/8) (NCBI:txid388467)

Secondary structure (DSSP, 8-state):
-HHHHHHHHHHHHHHHHHHHHHHHHTT-SEEEEEEETBTTEEEEEEEESSHHHHHHHHHHHHHHHHHTT-BS-EEEEEE---S-SEE-